Protein AF-X1GHG0-F1 (afdb_monomer_lite)

Sequence (98 aa):
EKLANYLTEIRQLFLESLKYVLDKQEKYFQDVAAKELVEIYIFIYTGYLLLDEAEIESRKVFIANRYIISALAKARRHAEAIKNEQFSDLPHADEILI

Foldseek 3Di:
DVLVVLLVVLVVLLVVLVVLLVVVPDVVLNVVLVVLSVLSVVLNVVLVVLVVVCVVPVVSVVVSVVSSVVSSVSSVVSSVCSVVSVCVCVVVVVVVVD

Secondary structure (DSSP, 8-state):
-HHHHHHHHHHHHHHHHHHHHHHT--HHHHHHHHHHHHHHHHHHHHHHHHHHHHHH-GGGHHHHHHHHHHHHHHHHHHHHHHHTTTTTTGGGTTTTT-

Structure (mmCIF, N/CA/C/O backbone):
data_AF-X1GHG0-F1
#
_entry.id   AF-X1GHG0-F1
#
loop_
_atom_site.group_PDB
_atom_site.id
_atom_site.type_symbol
_atom_site.label_atom_id
_atom_site.label_alt_id
_atom_site.label_comp_id
_atom_site.label_asym_id
_atom_site.label_entity_id
_atom_site.label_seq_id
_atom_site.pdbx_PDB_ins_code
_atom_site.Cartn_x
_atom_site.Cartn_y
_atom_site.Cartn_z
_atom_site.occupancy
_atom_site.B_iso_or_equiv
_atom_site.auth_seq_id
_atom_site.auth_comp_id
_atom_site.auth_asym_id
_atom_site.auth_atom_id
_atom_site.pdbx_PDB_model_num
ATOM 1 N N . GLU A 1 1 ? -10.360 8.732 13.838 1.00 56.81 1 GLU A N 1
ATOM 2 C CA . GLU A 1 1 ? -9.866 9.670 12.800 1.00 56.81 1 GLU A CA 1
ATOM 3 C C . GLU A 1 1 ? -8.379 9.534 12.423 1.00 56.81 1 GLU A C 1
ATOM 5 O O . GLU A 1 1 ? -8.097 9.565 11.237 1.00 56.81 1 GLU A O 1
ATOM 10 N N . LYS A 1 2 ? -7.411 9.301 13.332 1.00 83.38 2 LYS A N 1
ATOM 11 C CA . LYS A 1 2 ? -5.973 9.200 12.948 1.00 83.38 2 LYS A CA 1
ATOM 12 C C . LYS A 1 2 ? -5.594 8.055 11.986 1.00 83.38 2 LYS A C 1
ATOM 14 O O . LYS A 1 2 ? -4.693 8.235 11.179 1.00 83.38 2 LYS A O 1
ATOM 19 N N . LEU A 1 3 ? -6.240 6.888 12.073 1.00 91.50 3 LEU A N 1
ATOM 20 C CA . LEU A 1 3 ? -5.812 5.696 11.320 1.00 91.50 3 LEU A CA 1
ATOM 21 C C . LEU A 1 3 ? -6.170 5.748 9.831 1.00 91.50 3 LEU A C 1
ATOM 23 O O . LEU A 1 3 ? -5.350 5.376 8.997 1.00 91.50 3 LEU A O 1
ATOM 27 N N . ALA A 1 4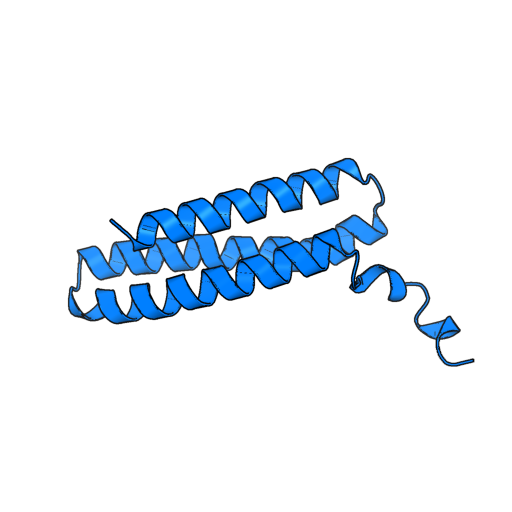 ? -7.353 6.265 9.494 1.00 92.94 4 ALA A N 1
ATOM 28 C CA . ALA A 1 4 ? -7.758 6.453 8.103 1.00 92.94 4 ALA A CA 1
ATOM 29 C C . ALA A 1 4 ? -6.814 7.418 7.365 1.00 92.94 4 ALA A C 1
ATOM 31 O O . ALA A 1 4 ? -6.467 7.171 6.216 1.00 92.94 4 ALA A O 1
ATOM 32 N N . ASN A 1 5 ? -6.313 8.456 8.047 1.00 96.44 5 ASN A N 1
ATOM 33 C CA . ASN A 1 5 ? -5.343 9.388 7.463 1.00 96.44 5 ASN A CA 1
ATOM 34 C C . ASN A 1 5 ? -4.032 8.697 7.069 1.00 96.44 5 ASN A C 1
ATOM 36 O O . ASN A 1 5 ? -3.490 8.997 6.009 1.00 96.44 5 ASN A O 1
ATOM 40 N N . TYR A 1 6 ? -3.548 7.741 7.869 1.00 97.50 6 TYR A N 1
ATOM 41 C CA . TYR A 1 6 ? -2.374 6.951 7.495 1.00 97.50 6 TYR A CA 1
ATOM 42 C C . TYR A 1 6 ? -2.638 6.082 6.262 1.00 97.50 6 TYR A C 1
ATOM 44 O O . TYR A 1 6 ? -1.772 5.987 5.401 1.00 97.50 6 TYR A O 1
ATOM 52 N N . LEU A 1 7 ? -3.829 5.491 6.120 1.00 97.88 7 LEU A N 1
ATOM 53 C CA . LEU A 1 7 ? -4.184 4.739 4.909 1.00 97.88 7 LEU A CA 1
ATOM 54 C C . LEU A 1 7 ? -4.288 5.640 3.675 1.00 97.88 7 LEU A C 1
ATOM 56 O O . LEU A 1 7 ? -3.829 5.254 2.602 1.00 97.88 7 LEU A O 1
ATOM 60 N N . THR A 1 8 ? -4.822 6.854 3.828 1.00 97.94 8 THR A N 1
ATOM 61 C CA . THR A 1 8 ? -4.816 7.872 2.768 1.00 97.94 8 THR A CA 1
ATOM 62 C C . THR A 1 8 ? -3.389 8.240 2.361 1.00 97.94 8 THR A C 1
ATOM 64 O O . THR A 1 8 ? -3.104 8.346 1.171 1.00 97.94 8 THR A O 1
ATOM 67 N N . GLU A 1 9 ? -2.470 8.370 3.320 1.00 98.19 9 GLU A N 1
ATOM 68 C CA . GLU A 1 9 ? -1.054 8.617 3.036 1.00 98.19 9 GLU A CA 1
ATOM 69 C C . GLU A 1 9 ? -0.406 7.442 2.286 1.00 98.19 9 GLU A C 1
ATOM 71 O O . GLU A 1 9 ? 0.263 7.650 1.276 1.00 98.19 9 GLU A O 1
ATOM 76 N N . ILE A 1 10 ? -0.663 6.197 2.703 1.00 98.56 10 ILE A N 1
ATOM 77 C CA . ILE A 1 10 ? -0.186 5.001 1.985 1.00 98.56 10 ILE A CA 1
ATOM 78 C C . ILE A 1 10 ? -0.747 4.969 0.556 1.00 98.56 10 ILE A C 1
ATOM 80 O O . ILE A 1 10 ? -0.025 4.652 -0.388 1.00 98.56 10 ILE A O 1
ATOM 84 N N . ARG A 1 11 ? -2.019 5.340 0.370 1.00 98.44 11 ARG A N 1
ATOM 85 C CA . ARG A 1 11 ? -2.636 5.446 -0.958 1.00 98.44 11 ARG A CA 1
ATOM 86 C C . ARG A 1 11 ? -1.951 6.501 -1.821 1.00 98.44 11 ARG A C 1
ATOM 88 O O . ARG A 1 11 ? -1.751 6.264 -3.008 1.00 98.44 11 ARG A O 1
ATOM 95 N N . GLN A 1 12 ? -1.574 7.633 -1.239 1.00 98.56 12 GLN A N 1
ATOM 96 C CA . GLN A 1 12 ? -0.837 8.668 -1.953 1.00 98.56 12 GLN A CA 1
ATOM 97 C C . GLN A 1 12 ? 0.551 8.165 -2.383 1.00 98.56 12 GLN A C 1
ATOM 99 O O . GLN A 1 12 ? 0.910 8.317 -3.549 1.00 98.56 12 GLN A O 1
ATOM 104 N N . LEU A 1 13 ? 1.276 7.473 -1.494 1.00 98.56 13 LEU A N 1
ATOM 105 C CA . LEU A 1 13 ? 2.555 6.829 -1.825 1.00 98.56 13 LEU A CA 1
ATOM 106 C C . LEU A 1 13 ? 2.408 5.835 -2.983 1.00 98.56 13 LEU A C 1
ATOM 108 O O . LEU A 1 13 ? 3.199 5.868 -3.921 1.00 98.56 13 LEU A O 1
ATOM 112 N N . PHE A 1 14 ? 1.369 4.995 -2.955 1.00 98.56 14 PHE A N 1
ATOM 113 C CA . PHE A 1 14 ? 1.075 4.063 -4.044 1.00 98.56 14 PHE A CA 1
ATOM 114 C C . PHE A 1 14 ? 0.886 4.781 -5.384 1.00 98.56 14 PHE A C 1
ATOM 116 O O . PHE A 1 14 ? 1.483 4.381 -6.380 1.00 98.56 14 PHE A O 1
ATOM 123 N N . LEU A 1 15 ? 0.065 5.835 -5.422 1.00 98.50 15 LEU A N 1
ATOM 124 C CA . LEU A 1 15 ? -0.238 6.557 -6.661 1.00 98.50 15 LEU A CA 1
ATOM 125 C C . LEU A 1 15 ? 0.999 7.256 -7.237 1.00 98.50 15 LEU A C 1
ATOM 127 O O . LEU A 1 15 ? 1.205 7.239 -8.449 1.00 98.50 15 LEU A O 1
ATOM 131 N N . GLU A 1 16 ? 1.836 7.837 -6.379 1.00 98.25 16 GLU A N 1
ATOM 132 C CA . GLU A 1 16 ? 3.101 8.448 -6.792 1.00 98.25 16 GLU A CA 1
ATOM 133 C C . GLU A 1 16 ? 4.087 7.416 -7.338 1.00 98.25 16 GLU A C 1
ATOM 135 O O . GLU A 1 16 ? 4.678 7.633 -8.397 1.00 98.25 16 GLU A O 1
ATOM 140 N N . SER A 1 17 ? 4.246 6.285 -6.647 1.00 97.69 17 SER A N 1
ATOM 141 C CA . SER A 1 17 ? 5.101 5.189 -7.101 1.00 97.69 17 SER A CA 1
ATOM 142 C C . SER A 1 17 ? 4.596 4.579 -8.4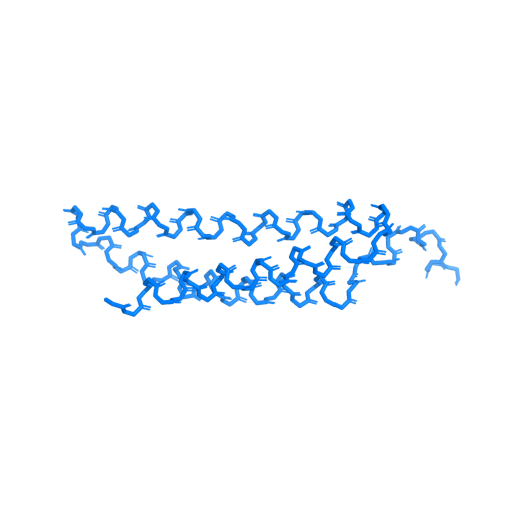07 1.00 97.69 17 SER A C 1
ATOM 144 O O . SER A 1 17 ? 5.392 4.345 -9.311 1.00 97.69 17 SER A O 1
ATOM 146 N N . LEU A 1 18 ? 3.283 4.376 -8.550 1.00 97.31 18 LEU A N 1
ATOM 147 C CA . LEU A 1 18 ? 2.680 3.869 -9.781 1.00 97.31 18 LEU A CA 1
ATOM 148 C C . LEU A 1 18 ? 2.956 4.813 -10.951 1.00 97.31 18 LEU A C 1
ATOM 150 O O . LEU A 1 18 ? 3.375 4.364 -12.014 1.00 97.31 18 LEU A O 1
ATOM 154 N N . LYS A 1 19 ? 2.759 6.119 -10.747 1.00 97.12 19 LYS A N 1
ATOM 155 C CA . LYS A 1 19 ? 3.064 7.120 -11.768 1.00 97.12 19 LYS A CA 1
ATOM 156 C C . LYS A 1 19 ? 4.535 7.056 -12.184 1.00 97.12 19 LYS A C 1
ATOM 158 O O . LYS A 1 19 ? 4.810 6.961 -13.372 1.00 97.12 19 LYS A O 1
ATOM 163 N N . TYR A 1 20 ? 5.458 7.041 -11.222 1.00 95.69 20 TYR A N 1
ATOM 164 C CA . TYR A 1 20 ? 6.894 6.946 -11.498 1.00 95.69 20 TYR A CA 1
ATOM 165 C C . TYR A 1 20 ? 7.245 5.710 -12.344 1.00 95.69 20 TYR A C 1
ATOM 167 O O . TYR A 1 20 ? 7.987 5.809 -13.319 1.00 95.69 20 TYR A O 1
ATOM 175 N N . VAL A 1 21 ? 6.661 4.555 -12.010 1.00 94.31 21 VAL A N 1
ATOM 176 C CA . VAL A 1 21 ? 6.871 3.297 -12.743 1.00 94.31 21 VAL A CA 1
ATOM 177 C C . VAL A 1 21 ? 6.337 3.357 -14.176 1.00 94.31 21 VAL A C 1
ATOM 179 O O . VAL A 1 21 ? 7.005 2.908 -15.110 1.00 94.31 21 VAL A O 1
ATOM 182 N N . LEU A 1 22 ? 5.152 3.935 -14.378 1.00 93.94 22 LEU A N 1
ATOM 183 C CA . LEU A 1 22 ? 4.562 4.079 -15.711 1.00 93.94 22 LEU A CA 1
ATOM 184 C C . LEU A 1 22 ? 5.321 5.097 -16.575 1.00 93.94 22 LEU A C 1
ATOM 186 O O . LEU A 1 22 ? 5.535 4.840 -17.761 1.00 93.94 22 LEU A O 1
ATOM 190 N N . ASP A 1 23 ? 5.776 6.202 -15.980 1.00 94.88 23 ASP A N 1
ATOM 191 C CA . ASP A 1 23 ? 6.505 7.271 -16.673 1.00 94.88 23 ASP A CA 1
ATOM 192 C C . ASP A 1 23 ? 7.878 6.801 -17.195 1.00 94.88 23 ASP A C 1
ATOM 194 O O . ASP A 1 23 ? 8.358 7.313 -18.205 1.00 94.88 23 ASP A O 1
ATOM 198 N N . LYS A 1 24 ? 8.498 5.797 -16.556 1.00 88.50 24 LYS A N 1
ATOM 199 C CA . LYS A 1 24 ? 9.808 5.250 -16.953 1.00 88.50 24 LYS A CA 1
ATOM 200 C C . LYS A 1 24 ? 9.814 4.485 -18.281 1.00 88.50 24 LYS A C 1
ATOM 202 O O . LYS A 1 24 ? 10.864 4.396 -18.895 1.00 88.50 24 LYS A O 1
ATOM 207 N N . GLN A 1 25 ? 8.685 3.929 -18.733 1.00 85.38 25 GLN A N 1
ATOM 208 C CA . GLN A 1 25 ? 8.552 3.155 -19.991 1.00 85.38 25 GLN A CA 1
ATOM 209 C C . GLN A 1 25 ? 9.563 1.999 -20.214 1.00 85.38 25 GLN A C 1
ATOM 211 O O . GLN A 1 25 ? 9.608 1.410 -21.293 1.00 85.38 25 GLN A O 1
ATOM 216 N N . GLU A 1 26 ? 10.343 1.619 -19.202 1.00 87.75 26 GLU A N 1
ATOM 217 C CA . GLU A 1 26 ? 11.311 0.525 -19.253 1.00 87.75 26 GLU A CA 1
ATOM 218 C C . GLU A 1 26 ? 10.675 -0.764 -18.726 1.00 87.75 26 GLU A C 1
ATOM 220 O O . GLU A 1 26 ? 10.456 -0.917 -17.524 1.00 87.75 26 GLU A O 1
ATOM 225 N N . LYS A 1 27 ? 10.380 -1.714 -19.623 1.00 87.62 27 LYS A N 1
ATOM 226 C CA . LYS A 1 27 ? 9.629 -2.934 -19.279 1.00 87.62 27 LYS A CA 1
ATOM 227 C C . LYS A 1 27 ? 10.262 -3.729 -18.134 1.00 87.62 27 LYS A C 1
ATOM 229 O O . LYS A 1 27 ? 9.555 -4.169 -17.237 1.00 87.62 27 LYS A O 1
ATOM 234 N N . TYR A 1 28 ? 11.585 -3.886 -18.148 1.00 86.19 28 TYR A N 1
ATOM 235 C CA . TYR A 1 28 ? 12.279 -4.631 -17.101 1.00 86.19 28 TYR A CA 1
ATOM 236 C C . TYR A 1 28 ? 12.117 -3.967 -15.728 1.00 86.19 28 TYR A C 1
ATOM 238 O O . TYR A 1 28 ? 11.724 -4.615 -14.760 1.00 86.19 28 TYR A O 1
ATOM 246 N N . PHE A 1 29 ? 12.357 -2.656 -15.657 1.00 88.50 29 PHE A N 1
ATOM 247 C CA . PHE A 1 29 ? 12.143 -1.888 -14.436 1.00 88.50 29 PHE A CA 1
ATOM 248 C C . PHE A 1 29 ? 10.692 -2.005 -13.948 1.00 88.50 29 PHE A C 1
ATOM 250 O O . PHE A 1 29 ? 10.459 -2.226 -12.761 1.00 88.50 29 PHE A O 1
ATOM 257 N N . GLN A 1 30 ? 9.719 -1.920 -14.860 1.00 90.81 30 GLN A N 1
ATOM 258 C CA . GLN A 1 30 ? 8.300 -2.075 -14.537 1.00 90.81 30 GLN A CA 1
ATOM 259 C C . GLN A 1 30 ? 7.976 -3.454 -13.953 1.00 90.81 30 GLN A C 1
ATOM 261 O O . GLN A 1 30 ? 7.282 -3.526 -12.938 1.00 90.81 30 GLN A O 1
ATOM 266 N N . ASP A 1 31 ? 8.502 -4.527 -14.549 1.00 88.44 31 ASP A N 1
ATOM 267 C CA . ASP A 1 31 ? 8.286 -5.901 -14.085 1.00 88.44 31 ASP A CA 1
ATOM 268 C C . ASP A 1 31 ? 8.833 -6.097 -12.662 1.00 88.44 31 ASP A C 1
ATOM 270 O O . ASP A 1 31 ? 8.174 -6.691 -11.805 1.00 88.44 31 ASP A O 1
ATOM 274 N N . VAL A 1 32 ? 10.012 -5.543 -12.374 1.00 87.31 32 VAL A N 1
ATOM 275 C CA . VAL A 1 32 ? 10.634 -5.667 -11.053 1.00 87.31 32 VAL A CA 1
ATOM 276 C C . VAL A 1 32 ? 9.948 -4.778 -10.007 1.00 87.31 32 VAL A C 1
ATOM 278 O O . VAL A 1 32 ? 9.663 -5.230 -8.895 1.00 87.31 32 VAL A O 1
ATOM 281 N N . ALA A 1 33 ? 9.607 -3.536 -10.362 1.00 92.19 33 ALA A N 1
ATOM 282 C CA . ALA A 1 33 ? 8.918 -2.600 -9.474 1.00 92.19 33 ALA A CA 1
ATOM 283 C C . ALA A 1 33 ? 7.466 -3.015 -9.163 1.00 92.19 33 ALA A C 1
ATOM 285 O O . ALA A 1 33 ? 6.913 -2.606 -8.138 1.00 92.19 33 ALA A O 1
ATOM 286 N N . ALA A 1 34 ? 6.843 -3.850 -10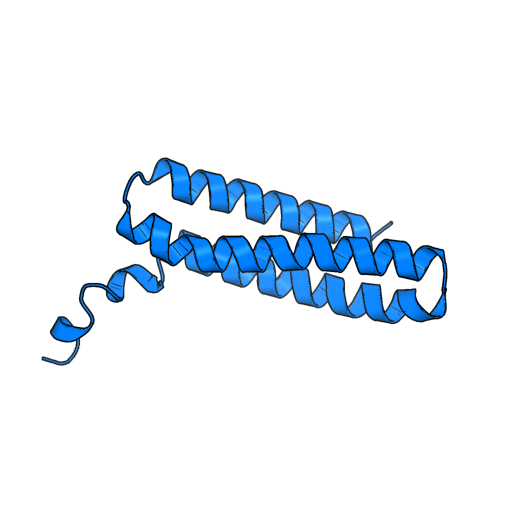.004 1.00 92.50 34 ALA A N 1
ATOM 287 C CA . ALA A 1 34 ? 5.472 -4.319 -9.812 1.00 92.50 34 ALA A CA 1
ATOM 288 C C . ALA A 1 34 ? 5.267 -5.015 -8.459 1.00 92.50 34 ALA A C 1
ATOM 290 O O . ALA A 1 34 ? 4.237 -4.815 -7.812 1.00 92.50 34 ALA A O 1
ATOM 291 N N . LYS A 1 35 ? 6.256 -5.785 -7.989 1.00 93.62 35 LYS A N 1
ATOM 292 C CA . LYS A 1 35 ? 6.191 -6.451 -6.682 1.00 93.62 35 LYS A CA 1
ATOM 293 C C . LYS A 1 35 ? 6.048 -5.442 -5.542 1.00 93.62 35 LYS A C 1
ATOM 295 O O . LYS A 1 35 ? 5.190 -5.598 -4.679 1.00 93.62 35 LYS A O 1
ATOM 300 N N . GLU A 1 36 ? 6.854 -4.390 -5.563 1.00 95.81 36 GLU A N 1
ATOM 301 C CA . GLU A 1 36 ? 6.850 -3.354 -4.530 1.00 95.81 36 GLU A CA 1
ATOM 302 C C . GLU A 1 36 ? 5.528 -2.570 -4.529 1.00 95.81 36 GLU A C 1
ATOM 304 O O . GLU A 1 36 ? 4.978 -2.272 -3.469 1.00 95.81 36 GLU A O 1
ATOM 309 N N . LEU A 1 37 ? 4.961 -2.303 -5.712 1.00 97.31 37 LEU A N 1
ATOM 310 C CA . LEU A 1 37 ? 3.630 -1.698 -5.840 1.00 97.31 37 LEU A CA 1
ATOM 311 C C . LEU A 1 37 ? 2.537 -2.580 -5.220 1.00 97.31 37 LEU A C 1
ATOM 313 O O . LEU A 1 37 ? 1.651 -2.064 -4.534 1.00 97.31 37 LEU A O 1
ATOM 317 N N . VAL A 1 38 ? 2.605 -3.898 -5.432 1.00 97.88 38 VAL A N 1
ATOM 318 C CA . VAL A 1 38 ? 1.663 -4.862 -4.845 1.00 97.88 38 VAL A CA 1
ATOM 319 C C . VAL A 1 38 ? 1.750 -4.861 -3.317 1.00 97.88 38 VAL A C 1
ATOM 321 O O . VAL A 1 38 ? 0.709 -4.825 -2.665 1.00 97.88 38 VAL A O 1
ATOM 324 N N . GLU A 1 39 ? 2.951 -4.820 -2.734 1.00 98.12 39 GLU A N 1
ATOM 325 C CA . GLU A 1 39 ? 3.126 -4.741 -1.274 1.00 98.12 39 GLU A CA 1
ATOM 326 C C . GLU A 1 39 ? 2.440 -3.500 -0.682 1.00 98.12 39 GLU A C 1
ATOM 328 O O . GLU A 1 39 ? 1.683 -3.600 0.288 1.00 98.12 39 GLU A O 1
ATOM 333 N N . ILE A 1 40 ? 2.621 -2.328 -1.308 1.00 98.50 40 ILE A N 1
ATOM 334 C CA . ILE A 1 40 ? 1.941 -1.097 -0.874 1.00 98.50 40 ILE A CA 1
ATOM 335 C C . ILE A 1 40 ? 0.416 -1.261 -0.974 1.00 98.50 40 ILE A C 1
ATOM 337 O O . ILE A 1 40 ? -0.315 -0.866 -0.063 1.00 98.50 40 ILE A O 1
ATOM 341 N N . TYR A 1 41 ? -0.076 -1.879 -2.048 1.00 97.69 41 TYR A N 1
ATOM 342 C CA . TYR A 1 41 ? -1.505 -2.111 -2.254 1.00 97.69 41 TYR A CA 1
ATOM 343 C C . TYR A 1 41 ? -2.107 -3.037 -1.182 1.00 97.69 41 TYR A C 1
ATOM 345 O O . TYR A 1 41 ? -3.183 -2.753 -0.648 1.00 97.69 41 TYR A O 1
ATOM 353 N N . ILE A 1 42 ? -1.390 -4.097 -0.792 1.00 98.44 42 ILE A N 1
ATOM 354 C CA . ILE A 1 42 ? -1.799 -5.036 0.266 1.00 98.44 42 ILE A CA 1
ATOM 355 C C . ILE A 1 42 ? -1.973 -4.320 1.610 1.00 98.44 42 ILE A C 1
ATOM 357 O O . ILE A 1 42 ? -2.946 -4.587 2.326 1.00 98.44 42 ILE A O 1
ATOM 361 N N . PHE A 1 43 ? -1.077 -3.390 1.951 1.00 98.56 43 PHE A N 1
ATOM 362 C CA . PHE A 1 43 ? -1.180 -2.597 3.179 1.00 98.56 43 PHE A CA 1
ATOM 363 C C . PHE A 1 43 ? -2.461 -1.764 3.240 1.00 98.56 43 PHE A C 1
ATOM 365 O O . PHE A 1 43 ? -3.093 -1.694 4.296 1.00 98.56 43 PHE A O 1
ATOM 372 N N . ILE A 1 44 ? -2.862 -1.170 2.113 1.00 98.12 44 ILE A N 1
ATOM 373 C CA . ILE A 1 44 ? -4.089 -0.371 2.016 1.00 98.12 44 ILE A CA 1
ATOM 374 C C . ILE A 1 44 ? -5.307 -1.263 2.265 1.00 98.12 44 ILE A C 1
ATOM 376 O O . ILE A 1 44 ? -6.111 -0.964 3.148 1.00 98.12 44 ILE A O 1
ATOM 380 N N . TYR A 1 45 ? -5.427 -2.371 1.528 1.00 98.12 45 TYR A N 1
ATOM 381 C CA . TYR A 1 45 ? -6.585 -3.268 1.633 1.00 98.12 45 TYR A CA 1
ATOM 382 C C . TYR A 1 45 ? -6.714 -3.885 3.018 1.00 98.12 45 TYR A C 1
ATOM 384 O O . TYR A 1 45 ? -7.771 -3.810 3.637 1.00 98.12 45 TYR A O 1
ATOM 392 N N . THR A 1 46 ? -5.624 -4.450 3.532 1.00 98.44 46 THR A N 1
ATOM 393 C CA . THR A 1 46 ? -5.624 -5.064 4.863 1.00 98.44 46 THR A CA 1
ATOM 394 C C . THR A 1 46 ? -5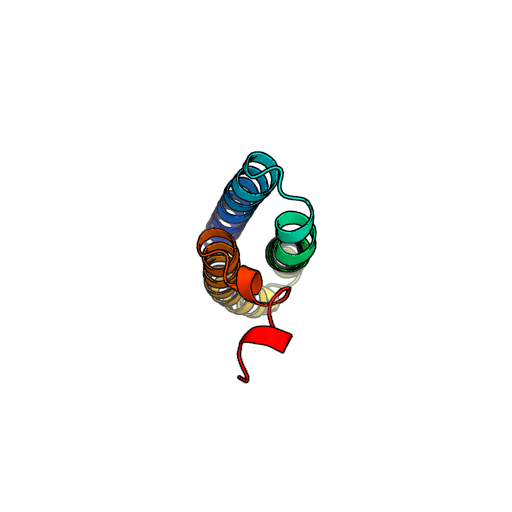.931 -4.026 5.941 1.00 98.44 46 THR A C 1
ATOM 396 O O . THR A 1 46 ? -6.644 -4.315 6.897 1.00 98.44 46 THR A O 1
ATOM 399 N N . GLY A 1 47 ? -5.424 -2.800 5.782 1.00 97.94 47 GLY A N 1
ATOM 400 C CA . GLY A 1 47 ? -5.706 -1.695 6.685 1.00 97.94 47 GLY A CA 1
ATOM 401 C C . GLY A 1 47 ? -7.189 -1.334 6.745 1.00 97.94 47 GLY A C 1
ATOM 402 O O . GLY A 1 47 ? -7.714 -1.195 7.845 1.00 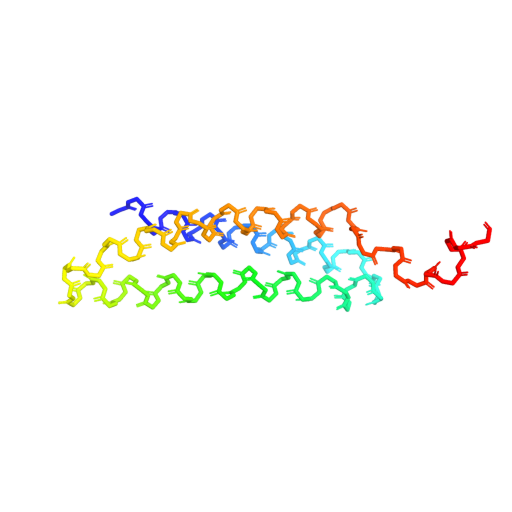97.94 47 GLY A O 1
ATOM 403 N N . TYR A 1 48 ? -7.867 -1.232 5.596 1.00 97.62 48 TYR A N 1
ATOM 404 C CA . TYR A 1 48 ? -9.312 -0.982 5.562 1.00 97.62 48 TYR A CA 1
ATOM 405 C C . TYR A 1 48 ? -10.111 -2.136 6.172 1.00 97.62 48 TYR A C 1
ATOM 407 O O . TYR A 1 48 ? -10.944 -1.881 7.033 1.00 97.62 48 TYR A O 1
ATOM 415 N N . LEU A 1 49 ? -9.776 -3.391 5.851 1.00 98.06 49 LEU A N 1
ATOM 416 C CA . LEU A 1 49 ? -10.429 -4.554 6.470 1.00 98.06 49 LEU A CA 1
ATOM 417 C C . LEU A 1 49 ? -10.307 -4.536 8.002 1.00 98.06 49 LEU A C 1
ATOM 419 O O . LEU A 1 49 ? -11.256 -4.844 8.715 1.00 98.06 49 LEU A O 1
ATOM 423 N N . LEU A 1 50 ? -9.145 -4.149 8.536 1.00 97.50 50 LEU A N 1
ATOM 424 C CA . LEU A 1 50 ? -8.951 -4.037 9.982 1.00 97.50 50 LEU A CA 1
ATOM 425 C C . LEU A 1 50 ? -9.730 -2.877 10.610 1.00 97.50 50 LEU A C 1
ATOM 427 O O . LEU A 1 50 ? -10.072 -2.969 11.789 1.00 97.50 50 LEU A O 1
ATOM 431 N N . LEU A 1 51 ? -9.977 -1.794 9.867 1.00 96.12 51 LEU A N 1
ATOM 432 C CA . LEU A 1 51 ? -10.839 -0.710 10.334 1.00 96.12 51 LEU A CA 1
ATOM 433 C C . LEU A 1 51 ? -12.294 -1.169 10.397 1.00 96.12 51 LEU A C 1
ATOM 435 O O . LEU A 1 51 ? -12.894 -1.006 11.454 1.00 96.12 51 LEU A O 1
ATOM 439 N N . ASP A 1 52 ? -12.803 -1.817 9.347 1.00 96.88 52 ASP A N 1
ATOM 440 C CA . ASP A 1 52 ? -14.171 -2.354 9.313 1.00 96.88 52 ASP A CA 1
ATOM 441 C C . ASP A 1 52 ? -14.410 -3.313 10.495 1.00 96.88 52 ASP A C 1
ATOM 443 O O . ASP A 1 52 ? -15.384 -3.213 11.239 1.00 96.88 52 ASP A O 1
ATOM 447 N N . GLU A 1 53 ? -13.453 -4.205 10.755 1.00 96.88 53 GLU A N 1
ATOM 448 C CA . GLU A 1 53 ? -13.503 -5.125 11.893 1.00 96.88 53 GLU A CA 1
ATOM 449 C C . GLU A 1 53 ? -13.432 -4.414 13.256 1.00 96.88 53 GLU A C 1
ATOM 451 O O . GLU A 1 53 ? -14.008 -4.886 14.240 1.00 96.88 53 GLU A O 1
ATOM 456 N N . ALA A 1 54 ? -12.717 -3.292 13.340 1.00 95.88 54 ALA A N 1
ATOM 457 C CA . ALA A 1 54 ? -12.600 -2.493 14.556 1.00 95.88 54 ALA A CA 1
ATOM 458 C C . ALA A 1 54 ? -13.842 -1.633 14.838 1.00 95.88 54 ALA A C 1
ATOM 460 O O . ALA A 1 54 ? -14.064 -1.277 15.997 1.00 95.88 54 ALA A O 1
ATOM 461 N N . GLU A 1 55 ? -14.649 -1.324 13.819 1.00 94.56 55 GLU A N 1
ATOM 462 C CA . GLU A 1 55 ? -15.969 -0.705 13.993 1.00 94.56 55 GLU A CA 1
ATOM 463 C C . GLU A 1 55 ? -16.957 -1.669 14.663 1.00 94.56 55 GLU A C 1
ATOM 465 O O . GLU A 1 55 ? -17.789 -1.241 15.463 1.00 94.56 55 GLU A O 1
ATOM 470 N N . ILE A 1 56 ? -16.830 -2.972 14.389 1.00 97.25 56 ILE A N 1
ATOM 471 C CA . ILE A 1 56 ? -17.682 -4.024 14.962 1.00 97.25 56 ILE A CA 1
ATOM 472 C C . ILE A 1 56 ? -17.183 -4.450 16.353 1.00 97.25 56 ILE A C 1
ATOM 474 O O . ILE A 1 56 ? -17.972 -4.581 17.288 1.00 97.25 56 ILE A O 1
ATOM 478 N N . GLU A 1 57 ? -15.874 -4.675 16.509 1.00 96.31 57 GLU A N 1
ATOM 479 C CA . GLU A 1 57 ? -15.251 -5.147 17.752 1.00 96.31 57 GLU A CA 1
ATOM 480 C C . GLU A 1 57 ? -14.193 -4.155 18.253 1.00 96.31 57 GLU A C 1
ATOM 482 O O . GLU A 1 57 ? -13.056 -4.111 17.775 1.00 96.31 57 GLU A O 1
ATOM 487 N N . SER A 1 58 ? -14.541 -3.407 19.302 1.00 91.00 58 SER A N 1
ATOM 488 C CA . SER A 1 58 ? -13.682 -2.370 19.892 1.00 91.00 58 SER A CA 1
ATOM 489 C C . SER A 1 58 ? -12.285 -2.854 20.315 1.00 91.00 58 SER A C 1
ATOM 491 O O . SER A 1 58 ? -11.319 -2.090 20.250 1.00 91.00 58 SER A O 1
ATOM 493 N N . ARG A 1 59 ? -12.113 -4.130 20.694 1.00 93.00 59 ARG A N 1
ATOM 494 C CA . ARG A 1 59 ? -10.791 -4.696 21.027 1.00 93.00 59 ARG A CA 1
ATOM 495 C C . ARG A 1 59 ? -9.857 -4.756 19.816 1.00 93.00 59 ARG A C 1
ATOM 497 O O . ARG A 1 59 ? -8.637 -4.717 19.990 1.00 93.00 59 ARG A O 1
ATOM 504 N N . LYS A 1 60 ? -10.396 -4.814 18.594 1.00 95.94 60 LYS A N 1
ATOM 505 C CA . LYS A 1 60 ? -9.603 -4.848 17.356 1.00 95.94 60 LYS A CA 1
ATOM 506 C C . LYS A 1 60 ? -9.024 -3.485 16.980 1.00 95.94 60 LYS A C 1
ATOM 508 O O . LYS A 1 60 ? -8.058 -3.450 16.221 1.00 95.94 60 LYS A O 1
ATOM 513 N N . VAL A 1 61 ? -9.478 -2.386 17.592 1.00 95.69 61 VAL A N 1
ATOM 514 C CA . VAL A 1 61 ? -8.898 -1.042 17.392 1.00 95.69 61 VAL A CA 1
ATOM 515 C C . VAL A 1 61 ? -7.387 -1.036 17.645 1.00 95.69 61 VAL A C 1
ATOM 517 O O . VAL A 1 61 ? -6.632 -0.427 16.888 1.00 95.69 61 VAL A O 1
ATOM 520 N N . PHE A 1 62 ? -6.910 -1.750 18.669 1.00 95.44 62 PHE A N 1
ATOM 521 C CA . PHE A 1 62 ? -5.476 -1.833 18.970 1.00 95.44 62 PHE A CA 1
ATOM 522 C C . PHE A 1 62 ? -4.690 -2.617 17.910 1.00 95.44 62 PHE A C 1
ATOM 524 O O . PHE A 1 62 ? -3.536 -2.285 17.629 1.00 95.44 62 PHE A O 1
ATOM 531 N N . ILE A 1 63 ? -5.312 -3.636 17.312 1.00 96.19 63 ILE A N 1
ATOM 532 C CA . ILE A 1 63 ? -4.728 -4.427 16.222 1.00 96.19 63 ILE A CA 1
ATOM 533 C C . ILE A 1 63 ? -4.636 -3.562 14.964 1.00 96.19 63 ILE A C 1
ATOM 535 O O . ILE A 1 63 ? -3.551 -3.444 14.395 1.00 96.19 63 ILE A O 1
ATOM 539 N N . ALA A 1 64 ? -5.735 -2.897 14.592 1.00 97.25 64 ALA A N 1
ATOM 540 C CA . ALA A 1 64 ? -5.781 -1.972 13.464 1.00 97.25 64 ALA A CA 1
ATOM 541 C C . ALA A 1 64 ? -4.735 -0.862 13.619 1.00 97.25 64 ALA A C 1
ATOM 543 O O . ALA A 1 64 ? -3.955 -0.608 12.706 1.00 97.25 64 ALA A O 1
ATOM 544 N N . ASN A 1 65 ? -4.640 -0.260 14.807 1.00 96.50 65 ASN A N 1
ATOM 545 C CA . ASN A 1 65 ? -3.662 0.785 15.093 1.00 96.50 65 ASN A CA 1
ATOM 546 C C . ASN A 1 65 ? -2.219 0.303 14.874 1.00 96.50 65 ASN A C 1
ATOM 548 O O . ASN A 1 65 ? -1.478 0.895 14.087 1.00 96.50 65 ASN A O 1
ATOM 552 N N . ARG A 1 66 ? -1.835 -0.811 15.512 1.00 96.69 66 ARG A N 1
ATOM 553 C CA . ARG A 1 66 ? -0.476 -1.358 15.398 1.00 96.69 66 ARG A CA 1
ATOM 554 C C . ARG A 1 66 ? -0.139 -1.747 13.961 1.00 96.69 66 ARG A C 1
ATOM 556 O O . ARG A 1 66 ? 0.973 -1.475 13.506 1.00 96.69 66 ARG A O 1
ATOM 563 N N . TYR A 1 67 ? -1.084 -2.372 13.260 1.00 97.94 67 TYR A N 1
ATOM 564 C CA . TYR A 1 67 ? -0.899 -2.751 11.867 1.00 97.94 67 TYR A CA 1
ATOM 565 C C . TYR A 1 67 ? -0.690 -1.520 10.986 1.00 97.94 67 TYR A C 1
ATOM 567 O O . TYR A 1 67 ? 0.330 -1.438 10.313 1.00 97.94 67 TYR A O 1
ATOM 575 N N . ILE A 1 68 ? -1.603 -0.546 11.030 1.00 98.31 68 ILE A N 1
ATOM 576 C CA . ILE A 1 68 ? -1.614 0.607 10.118 1.00 98.31 68 ILE A CA 1
ATOM 577 C C . ILE A 1 68 ? -0.368 1.481 10.300 1.00 98.31 68 ILE A C 1
ATOM 579 O O . ILE A 1 68 ? 0.231 1.908 9.315 1.00 98.31 68 ILE A O 1
ATOM 583 N N . ILE A 1 69 ? 0.086 1.695 11.540 1.00 97.19 69 ILE A N 1
ATOM 584 C CA . ILE A 1 69 ? 1.330 2.438 11.796 1.00 97.19 69 ILE A CA 1
ATOM 585 C C . ILE A 1 69 ? 2.540 1.703 11.201 1.00 97.19 69 ILE A C 1
ATOM 587 O O . ILE A 1 69 ? 3.385 2.317 10.549 1.00 97.19 69 ILE A O 1
ATOM 591 N N . SER A 1 70 ? 2.626 0.382 11.393 1.00 98.06 70 SER A N 1
ATOM 592 C CA . SER A 1 70 ? 3.708 -0.421 10.809 1.00 98.06 70 SER A CA 1
ATOM 593 C C . SER A 1 70 ? 3.637 -0.446 9.281 1.00 98.06 70 SER A C 1
ATOM 595 O O . SER A 1 70 ? 4.664 -0.354 8.609 1.00 98.06 70 SER A O 1
ATOM 597 N N . ALA A 1 71 ? 2.427 -0.540 8.737 1.00 98.38 71 ALA A N 1
ATOM 598 C CA . ALA A 1 71 ? 2.156 -0.564 7.313 1.00 98.38 71 ALA A CA 1
ATOM 599 C C . ALA A 1 71 ? 2.602 0.736 6.635 1.00 98.38 71 ALA A C 1
ATOM 601 O O . ALA A 1 71 ? 3.224 0.674 5.581 1.00 98.38 71 ALA A O 1
ATOM 602 N N . LEU A 1 72 ? 2.396 1.895 7.269 1.00 98.44 72 LEU A N 1
ATOM 603 C CA . LEU A 1 72 ? 2.881 3.172 6.742 1.00 98.44 72 LEU A CA 1
ATOM 604 C C . LEU A 1 72 ? 4.409 3.205 6.618 1.00 98.44 72 LEU A C 1
ATOM 606 O O . LEU A 1 72 ? 4.938 3.584 5.574 1.00 98.44 72 LEU A O 1
ATOM 610 N N . ALA A 1 73 ? 5.128 2.778 7.658 1.00 98.19 73 ALA A N 1
ATOM 611 C CA . ALA A 1 73 ? 6.589 2.729 7.620 1.00 98.19 73 ALA A CA 1
ATOM 612 C C . ALA A 1 73 ? 7.100 1.781 6.520 1.00 98.19 73 ALA A C 1
ATOM 614 O O . ALA A 1 73 ? 8.036 2.113 5.795 1.00 98.19 73 ALA A O 1
ATOM 615 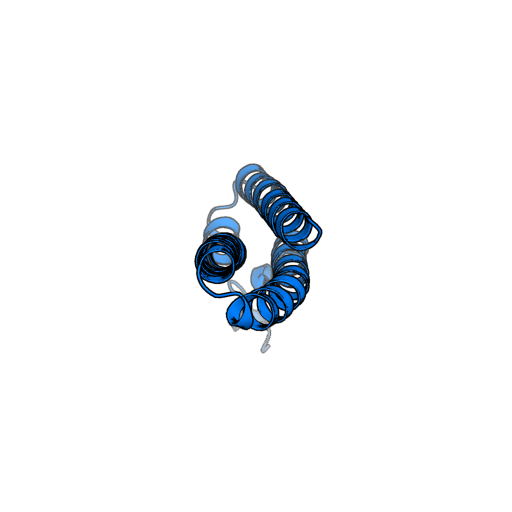N N . LYS A 1 74 ? 6.455 0.619 6.358 1.00 98.56 74 LYS A N 1
ATOM 616 C CA . LYS A 1 74 ? 6.781 -0.329 5.286 1.00 98.56 74 LYS A CA 1
ATOM 617 C C . LYS A 1 74 ? 6.477 0.258 3.910 1.00 98.56 74 LYS A C 1
ATOM 619 O O . LYS A 1 74 ? 7.336 0.193 3.040 1.00 98.56 74 LYS A O 1
ATOM 624 N N . ALA A 1 75 ? 5.311 0.871 3.724 1.00 98.56 75 ALA A N 1
ATOM 625 C CA . ALA A 1 75 ? 4.919 1.495 2.465 1.00 98.56 75 ALA A CA 1
ATOM 626 C C . ALA A 1 75 ? 5.926 2.557 2.009 1.00 98.56 75 ALA A C 1
ATOM 628 O O . ALA A 1 75 ? 6.302 2.569 0.842 1.00 98.56 75 ALA A O 1
ATOM 629 N N . ARG A 1 76 ? 6.418 3.395 2.933 1.00 98.44 76 ARG A N 1
ATOM 630 C CA . ARG A 1 76 ? 7.484 4.367 2.643 1.00 98.44 76 ARG A CA 1
ATOM 631 C C . ARG A 1 76 ? 8.752 3.681 2.138 1.00 98.44 76 ARG A C 1
ATOM 633 O O . ARG A 1 76 ? 9.258 4.073 1.097 1.00 98.44 76 ARG A O 1
ATOM 640 N N . ARG A 1 77 ? 9.197 2.609 2.802 1.00 98.06 77 ARG A N 1
ATOM 641 C CA . ARG A 1 77 ? 10.364 1.824 2.367 1.00 98.06 77 ARG A CA 1
ATOM 642 C C . ARG A 1 77 ? 10.184 1.235 0.961 1.00 98.06 77 ARG A C 1
ATOM 644 O O . ARG A 1 77 ? 11.098 1.322 0.154 1.00 98.06 77 ARG A O 1
ATOM 651 N N . HIS A 1 78 ? 9.023 0.648 0.664 1.00 97.81 78 HIS A N 1
ATOM 652 C CA . HIS A 1 78 ? 8.729 0.104 -0.670 1.00 97.81 78 HIS A CA 1
ATOM 653 C C . HIS A 1 78 ? 8.683 1.219 -1.733 1.00 97.81 78 HIS A C 1
ATOM 655 O O . HIS A 1 78 ? 9.236 1.075 -2.820 1.00 97.81 78 HIS A O 1
ATOM 661 N N . ALA A 1 79 ? 8.102 2.377 -1.405 1.00 97.56 79 ALA A N 1
ATOM 662 C CA . ALA A 1 79 ? 8.089 3.535 -2.296 1.00 97.56 79 ALA A CA 1
ATOM 663 C C . ALA A 1 79 ? 9.502 4.089 -2.563 1.00 97.56 79 ALA A C 1
ATOM 665 O O . ALA A 1 79 ? 9.800 4.477 -3.692 1.00 97.56 79 ALA A O 1
ATOM 666 N N . GLU A 1 80 ? 10.376 4.107 -1.554 1.00 96.12 80 GLU A N 1
ATOM 667 C CA . GLU A 1 80 ? 11.790 4.473 -1.702 1.00 96.12 80 GLU A CA 1
ATOM 668 C C . GLU A 1 80 ? 12.559 3.464 -2.559 1.00 96.12 80 GLU A C 1
ATOM 670 O O . GLU A 1 80 ? 13.296 3.879 -3.447 1.00 96.12 80 GLU A O 1
ATOM 675 N N . ALA A 1 81 ? 12.353 2.158 -2.360 1.00 94.50 81 ALA A N 1
ATOM 676 C CA . ALA A 1 81 ? 12.987 1.115 -3.171 1.00 94.50 81 ALA A CA 1
ATOM 677 C C . ALA A 1 81 ? 12.657 1.267 -4.667 1.00 94.50 81 ALA A C 1
ATOM 679 O O . ALA A 1 81 ? 13.544 1.147 -5.513 1.00 94.50 81 ALA A O 1
ATOM 680 N N . ILE A 1 82 ? 11.401 1.611 -4.988 1.00 94.50 82 ILE A N 1
ATOM 681 C CA . ILE A 1 82 ? 10.967 1.935 -6.356 1.00 94.50 82 ILE A CA 1
ATOM 682 C C . ILE A 1 82 ? 11.693 3.181 -6.881 1.00 94.50 82 ILE A C 1
ATOM 684 O O . ILE A 1 82 ? 12.255 3.145 -7.973 1.00 94.50 82 ILE A O 1
ATOM 688 N N . LYS A 1 83 ? 11.678 4.285 -6.120 1.00 92.06 83 LYS A N 1
ATOM 689 C CA . LYS A 1 83 ? 12.247 5.578 -6.550 1.00 92.06 83 LYS A CA 1
ATOM 690 C C . LYS A 1 83 ? 13.773 5.546 -6.696 1.00 92.06 83 LYS A C 1
ATOM 692 O O . LYS A 1 83 ? 14.310 6.313 -7.486 1.00 92.06 83 LYS A O 1
ATOM 697 N N . ASN A 1 84 ? 14.446 4.678 -5.945 1.00 91.06 84 ASN A N 1
ATOM 698 C CA . ASN A 1 84 ? 15.893 4.476 -6.006 1.00 91.06 84 ASN A CA 1
ATOM 699 C C . ASN A 1 84 ? 16.308 3.406 -7.023 1.00 91.06 84 ASN A C 1
ATOM 701 O O . ASN A 1 84 ? 17.494 3.104 -7.110 1.00 91.06 84 ASN A O 1
ATOM 705 N N . GLU A 1 85 ? 15.355 2.806 -7.744 1.00 85.69 85 GLU A N 1
ATOM 706 C CA . GLU A 1 85 ? 15.619 1.751 -8.728 1.00 85.69 85 GLU A CA 1
ATOM 707 C C . GLU A 1 85 ? 16.468 0.616 -8.137 1.00 85.69 85 GLU A C 1
ATOM 709 O O . GLU A 1 85 ? 17.373 0.092 -8.782 1.00 85.69 85 GLU A O 1
ATOM 714 N N . GLN A 1 86 ? 16.183 0.239 -6.885 1.00 81.81 86 GLN A N 1
ATOM 715 C CA . GLN A 1 86 ? 17.056 -0.610 -6.064 1.00 81.81 86 GLN A CA 1
ATOM 716 C C . GLN A 1 86 ? 17.344 -1.991 -6.678 1.00 81.81 86 GLN A C 1
ATOM 718 O O . GLN A 1 86 ? 18.285 -2.655 -6.267 1.00 81.81 86 GLN A O 1
ATOM 723 N N . PHE A 1 87 ? 16.537 -2.412 -7.647 1.00 75.50 87 PHE A N 1
ATOM 724 C CA . PHE A 1 87 ? 16.625 -3.709 -8.307 1.00 75.50 87 PHE A CA 1
ATOM 725 C C . PHE A 1 87 ? 17.053 -3.615 -9.784 1.00 75.50 87 PHE A C 1
ATOM 727 O O . PHE A 1 87 ? 16.841 -4.547 -10.565 1.00 75.50 87 PHE A O 1
ATOM 734 N N . SER A 1 88 ? 17.591 -2.463 -10.192 1.00 73.19 88 SER A N 1
ATOM 735 C CA . SER A 1 88 ? 18.155 -2.226 -11.530 1.00 73.19 88 SER A CA 1
ATOM 736 C C . SER A 1 88 ? 19.430 -3.034 -11.798 1.00 73.19 88 SER A C 1
ATOM 738 O O . SER A 1 88 ? 19.831 -3.179 -12.948 1.00 73.19 88 SER A O 1
ATOM 740 N N . ASP A 1 89 ? 20.034 -3.596 -10.753 1.00 69.94 89 ASP A N 1
ATOM 741 C CA . ASP A 1 89 ? 21.221 -4.450 -10.763 1.00 69.94 89 ASP A CA 1
ATOM 742 C C . ASP A 1 89 ? 20.921 -5.919 -11.111 1.00 69.94 89 ASP A C 1
ATOM 744 O O . ASP A 1 89 ? 21.799 -6.631 -11.593 1.00 69.94 89 ASP A O 1
ATOM 748 N N . LEU A 1 90 ? 19.674 -6.373 -10.942 1.00 72.44 90 LEU A N 1
ATOM 749 C CA . LEU A 1 90 ? 19.253 -7.751 -11.225 1.00 72.44 90 LEU A CA 1
ATOM 750 C C . LEU A 1 90 ? 19.561 -8.265 -12.658 1.00 72.44 90 LEU A C 1
ATOM 752 O O . LEU A 1 90 ? 19.936 -9.432 -12.767 1.00 72.44 90 LEU A O 1
ATOM 756 N N . PRO A 1 91 ? 19.449 -7.477 -13.753 1.00 69.50 91 PRO A N 1
ATOM 757 C CA . PRO A 1 91 ? 19.874 -7.908 -15.093 1.00 69.50 91 PRO A CA 1
ATOM 758 C C . PRO A 1 91 ? 21.374 -8.164 -15.211 1.00 69.50 91 PRO A C 1
ATOM 760 O O . PRO A 1 91 ? 21.793 -8.960 -16.043 1.00 69.50 91 PRO A O 1
ATOM 763 N N . HIS A 1 92 ? 22.168 -7.462 -14.403 1.00 70.31 92 HIS A N 1
ATOM 764 C CA . HIS A 1 92 ? 23.627 -7.487 -14.429 1.00 70.31 92 HIS A CA 1
ATOM 765 C C . HIS A 1 92 ? 24.192 -8.364 -13.308 1.00 70.31 92 HIS A C 1
ATOM 767 O O . HIS A 1 92 ? 25.372 -8.263 -12.986 1.00 70.31 92 HIS A O 1
ATOM 773 N N . ALA A 1 93 ? 23.375 -9.234 -12.703 1.00 65.00 93 ALA A N 1
ATOM 774 C CA . ALA A 1 93 ? 23.791 -10.072 -11.579 1.00 65.00 93 ALA A CA 1
ATOM 775 C C . ALA A 1 93 ? 25.052 -10.902 -11.891 1.00 65.00 93 ALA A C 1
ATOM 777 O O . ALA A 1 93 ? 25.903 -11.080 -11.020 1.00 65.00 93 ALA A O 1
ATOM 778 N N . ASP A 1 94 ? 25.201 -11.337 -13.145 1.00 64.31 94 ASP A N 1
ATOM 779 C CA . ASP A 1 94 ? 26.358 -12.098 -13.623 1.00 64.31 94 ASP A CA 1
ATOM 780 C C . ASP A 1 94 ? 27.629 -11.237 -13.804 1.00 64.31 94 ASP A C 1
ATOM 782 O O . ASP A 1 94 ? 28.737 -11.770 -13.822 1.00 64.31 94 ASP A O 1
ATOM 786 N N . GLU A 1 95 ? 27.500 -9.909 -13.902 1.00 67.25 95 GLU A N 1
ATOM 787 C CA . GLU A 1 95 ? 28.611 -8.956 -14.073 1.00 67.25 95 GLU A CA 1
ATOM 788 C C . GLU A 1 95 ? 29.176 -8.452 -12.731 1.00 67.25 95 GLU A C 1
ATOM 790 O O . GLU A 1 95 ? 30.288 -7.934 -12.685 1.00 67.25 95 GLU A O 1
ATOM 795 N N . ILE A 1 96 ? 28.438 -8.614 -11.626 1.00 62.81 96 ILE A N 1
ATOM 796 C CA . ILE A 1 96 ? 28.804 -8.081 -10.299 1.00 62.81 96 ILE A CA 1
ATOM 797 C C . ILE A 1 96 ? 29.902 -8.915 -9.609 1.00 62.81 96 ILE A C 1
ATOM 799 O O . ILE A 1 96 ? 30.584 -8.423 -8.711 1.00 62.81 96 ILE A O 1
ATOM 803 N N . LEU A 1 97 ? 30.080 -10.180 -10.004 1.00 61.47 97 LEU A N 1
ATOM 804 C CA . LEU A 1 97 ? 31.002 -11.128 -9.360 1.00 61.47 97 LEU A CA 1
ATOM 805 C C . LEU A 1 97 ? 32.358 -11.293 -10.079 1.00 61.47 97 LEU A C 1
ATOM 807 O O . LEU A 1 97 ? 33.100 -12.214 -9.728 1.00 61.47 97 LEU A O 1
ATOM 811 N N . ILE A 1 98 ? 32.682 -10.438 -11.059 1.00 54.22 98 ILE A N 1
ATOM 812 C CA . ILE A 1 98 ? 33.965 -10.453 -11.793 1.00 54.22 98 ILE A CA 1
ATOM 813 C C . ILE A 1 98 ? 34.917 -9.381 -11.258 1.00 54.22 98 ILE A C 1
ATOM 815 O O . ILE A 1 98 ? 34.495 -8.210 -11.143 1.00 54.22 98 ILE A O 1
#

Radius of gyration: 16.38 Å; chains: 1; bounding box: 52×22×41 Å

Organism: NCBI:txid412755

InterPro domains:
  IPR036797 Acyl-CoA dehydrogenase, C-terminal domain superfamily [G3DSA:1.20.120.470] (1-95)
  IPR036797 Acyl-CoA dehydrogenase, C-terminal domain superfamily [SSF158494] (3-90)

pLDDT: mean 91.41, std 10.72, range [54.22, 98.56]